Protein AF-A0A358M8Y6-F1 (afdb_monomer)

Solvent-accessible surface area (backbone atoms only — not comparable to full-atom values): 5448 Å² total; per-residue (Å²): 135,91,84,61,90,47,58,76,27,77,78,40,77,86,69,74,38,73,39,60,68,58,74,44,48,71,44,37,47,53,52,44,52,48,44,50,70,78,41,66,94,57,64,41,79,44,79,48,60,53,52,60,91,42,64,56,67,64,29,44,70,66,44,51,85,47,44,73,44,78,41,56,38,65,51,100,48,94,58,35,30,55,30,66,68,50,45,77,74,107

Nearest PDB structures (foldseek):
  2vos-assembly1_A  TM=9.493E-01  e=1.758E-06  Mycobacterium tuberculosis H37Rv
  1w78-assembly1_A  TM=9.236E-01  e=1.642E-06  Escherichia coli
  2vor-assembly1_A  TM=9.500E-01  e=4.873E-06  Mycobacterium tuberculosis H37Rv
  1w7k-assembly1_A  TM=9.151E-01  e=5.583E-06  Escherichia coli
  6k8c-assembly1_A  TM=8.728E-01  e=1.262E-05  Helicobacter pylori 26695

Mean predicted aligned error: 2.55 Å

Radius of gyration: 13.03 Å; Cα contacts (8 Å, |Δi|>4): 122; chains: 1; bounding box: 30×38×33 Å

Sequence (90 aa):
AVKWPGRFELLRKHPIFIADGAHNPHGIKGTAESLARHFPGKKIIAVIGVMADKDVDTMLDLFLPLVKRAYAVRPDNPRALAPEVLADKI

pLDDT: mean 96.32, std 3.0, range [73.81, 98.31]

Structure (mmCIF, N/CA/C/O backbone):
data_AF-A0A358M8Y6-F1
#
_entry.id   AF-A0A358M8Y6-F1
#
loop_
_atom_site.group_PDB
_atom_site.id
_atom_site.type_symbol
_atom_site.label_atom_id
_atom_site.label_alt_id
_atom_site.label_comp_id
_atom_site.label_asym_id
_atom_site.label_entity_id
_atom_site.label_seq_id
_atom_site.pdbx_PDB_ins_code
_atom_site.Cartn_x
_atom_site.Cartn_y
_atom_site.Cartn_z
_atom_site.occupancy
_atom_site.B_iso_or_equiv
_atom_site.auth_seq_id
_atom_site.auth_comp_id
_atom_site.auth_asym_id
_atom_site.auth_atom_id
_atom_site.pdbx_PDB_model_num
ATOM 1 N N . ALA A 1 1 ? 0.242 27.685 8.986 1.00 73.81 1 ALA A N 1
ATOM 2 C CA . ALA A 1 1 ? 0.221 26.209 9.081 1.00 73.81 1 ALA A CA 1
ATOM 3 C C . ALA A 1 1 ? 0.882 25.627 7.838 1.00 73.81 1 ALA A C 1
ATOM 5 O O . ALA A 1 1 ? 0.685 26.181 6.763 1.00 73.81 1 ALA A O 1
ATOM 6 N N . VAL A 1 2 ? 1.675 24.565 7.983 1.00 86.25 2 VAL A N 1
ATOM 7 C CA . VAL A 1 2 ? 2.360 23.897 6.864 1.00 86.25 2 VAL A CA 1
ATOM 8 C C . VAL A 1 2 ? 1.423 22.862 6.239 1.00 86.25 2 VAL A C 1
ATOM 10 O O . VAL A 1 2 ? 0.679 22.197 6.958 1.00 86.25 2 VAL A O 1
ATOM 13 N N . LYS A 1 3 ? 1.453 22.732 4.910 1.00 88.75 3 LYS A N 1
ATOM 14 C CA . LYS A 1 3 ? 0.781 21.660 4.165 1.00 88.75 3 LYS A CA 1
ATOM 15 C C . LYS A 1 3 ? 1.822 20.868 3.389 1.00 88.75 3 LYS A C 1
ATOM 17 O O . LYS A 1 3 ? 2.681 21.468 2.749 1.00 88.75 3 LYS A O 1
ATOM 22 N N . TRP A 1 4 ? 1.711 19.545 3.425 1.00 93.00 4 TRP A N 1
ATOM 23 C CA . TRP A 1 4 ? 2.555 18.644 2.649 1.00 93.00 4 TRP A CA 1
ATOM 24 C C . TRP A 1 4 ? 1.667 17.669 1.868 1.00 93.00 4 TRP A C 1
ATOM 26 O O . TRP A 1 4 ? 1.217 16.673 2.435 1.00 93.00 4 TRP A O 1
ATOM 36 N N . PRO A 1 5 ? 1.395 17.950 0.583 1.00 95.56 5 PRO A N 1
ATOM 37 C CA . PRO A 1 5 ? 0.559 17.085 -0.242 1.00 95.56 5 PRO A CA 1
ATOM 38 C C . PRO A 1 5 ? 1.117 15.658 -0.351 1.00 95.56 5 PRO A C 1
ATOM 40 O O . PRO A 1 5 ? 2.327 15.468 -0.510 1.00 95.56 5 PRO A O 1
ATOM 43 N N . GLY A 1 6 ? 0.245 14.653 -0.263 1.00 94.19 6 GLY A N 1
ATOM 44 C CA . GLY A 1 6 ? 0.606 13.236 -0.401 1.00 94.19 6 GLY A CA 1
ATOM 45 C C . GLY A 1 6 ? 1.440 12.654 0.752 1.00 94.19 6 GLY A C 1
ATOM 46 O O . GLY A 1 6 ? 2.203 11.706 0.542 1.00 94.19 6 GLY A O 1
ATOM 47 N N . ARG A 1 7 ? 1.350 13.220 1.961 1.00 95.94 7 ARG A N 1
ATOM 48 C CA . ARG A 1 7 ? 1.949 12.668 3.193 1.00 95.94 7 ARG A CA 1
ATOM 49 C C . ARG A 1 7 ? 0.857 12.441 4.231 1.00 95.94 7 ARG A C 1
ATOM 51 O O . ARG A 1 7 ? 0.476 13.380 4.924 1.00 95.94 7 ARG A O 1
ATOM 58 N N . PHE A 1 8 ? 0.338 11.212 4.288 1.00 96.69 8 PHE A N 1
ATOM 59 C CA . PHE A 1 8 ? -0.830 10.828 5.085 1.00 96.69 8 PHE A CA 1
ATOM 60 C C . PHE A 1 8 ? -1.967 11.868 5.021 1.00 96.69 8 PHE A C 1
ATOM 62 O O . PHE A 1 8 ? -2.544 12.285 6.026 1.00 96.69 8 PHE A O 1
ATOM 69 N N . GLU A 1 9 ? -2.244 12.352 3.811 1.00 97.31 9 GLU A N 1
ATOM 70 C CA . GLU A 1 9 ? -3.105 13.503 3.575 1.00 97.31 9 GLU A CA 1
ATOM 71 C C . GLU A 1 9 ? -4.573 13.083 3.523 1.00 97.31 9 GLU A C 1
ATOM 73 O O . GLU A 1 9 ? -4.971 12.266 2.695 1.00 97.31 9 GLU A O 1
ATOM 78 N N . LEU A 1 10 ? -5.404 13.684 4.374 1.00 96.75 10 LEU A N 1
ATOM 79 C CA . LEU A 1 10 ? -6.850 13.489 4.357 1.00 96.75 10 LEU A CA 1
ATOM 80 C C . LEU A 1 10 ? -7.495 14.316 3.234 1.00 96.75 10 LEU A C 1
ATOM 82 O O . LEU A 1 10 ? -7.716 15.515 3.389 1.00 96.75 10 LEU A O 1
ATOM 86 N N . LEU A 1 11 ? -7.857 13.660 2.133 1.00 97.00 11 LEU A N 1
ATOM 87 C CA . LEU A 1 11 ? -8.501 14.291 0.975 1.00 97.00 11 LEU A CA 1
ATOM 88 C C . LEU A 1 11 ? -10.018 14.436 1.140 1.00 97.00 11 LEU A C 1
ATOM 90 O O . LEU A 1 11 ? -10.625 15.358 0.599 1.00 97.00 11 LEU A O 1
ATOM 94 N N . ARG A 1 12 ? -10.656 13.526 1.884 1.00 97.38 12 ARG A N 1
ATOM 95 C CA . ARG A 1 12 ? -12.106 13.546 2.137 1.00 97.38 12 ARG A CA 1
ATOM 96 C C . ARG A 1 12 ? -12.429 12.932 3.494 1.00 97.38 12 ARG A C 1
ATOM 98 O O . ARG A 1 12 ? -11.745 12.011 3.920 1.00 97.38 12 ARG A O 1
ATOM 105 N N . LYS A 1 13 ? -13.483 13.420 4.163 1.00 95.81 13 LYS A N 1
ATOM 106 C CA . LYS A 1 13 ? -13.954 12.910 5.470 1.00 95.81 13 LYS A CA 1
ATOM 107 C C . LYS A 1 13 ? -15.089 11.887 5.377 1.00 95.81 13 LYS A C 1
ATOM 109 O O . LYS A 1 13 ? -15.156 10.990 6.209 1.00 95.81 13 LYS A O 1
ATOM 114 N N . HIS A 1 14 ? -15.963 11.995 4.375 1.00 95.38 14 HIS A N 1
ATOM 115 C CA . HIS A 1 14 ? -17.135 11.127 4.229 1.00 95.38 14 HIS A CA 1
ATOM 116 C C . HIS A 1 14 ? -17.294 10.636 2.777 1.00 95.38 14 HIS A C 1
ATOM 118 O O . HIS A 1 14 ? -17.770 11.392 1.931 1.00 95.38 14 HIS A O 1
ATOM 124 N N . PRO A 1 15 ? -16.879 9.390 2.470 1.00 94.94 15 PRO A N 1
ATOM 125 C CA . PRO A 1 15 ? -16.043 8.523 3.309 1.00 94.94 15 PRO A CA 1
ATOM 126 C C . PRO A 1 15 ? -14.620 9.083 3.470 1.00 94.94 15 PRO A C 1
ATOM 128 O O . PRO A 1 15 ? -14.177 9.907 2.660 1.00 94.94 15 PRO A O 1
ATOM 131 N N . ILE A 1 16 ? -13.917 8.613 4.505 1.00 97.62 16 ILE 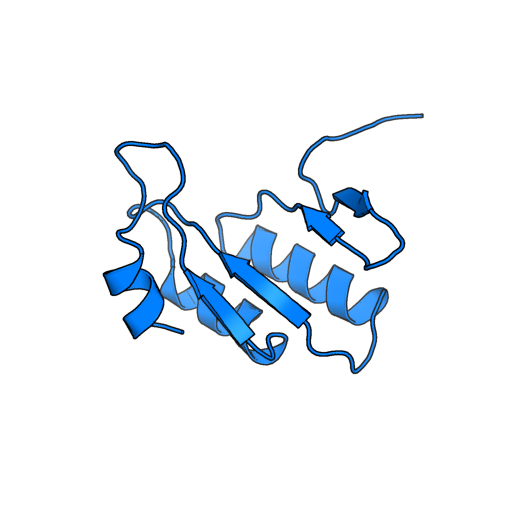A N 1
ATOM 132 C CA . ILE A 1 16 ? -12.503 8.929 4.735 1.00 97.62 16 ILE A CA 1
ATOM 133 C C . ILE A 1 16 ? -11.695 8.474 3.520 1.00 97.62 16 ILE A C 1
ATOM 135 O O . ILE A 1 16 ? -11.794 7.321 3.103 1.00 97.62 16 ILE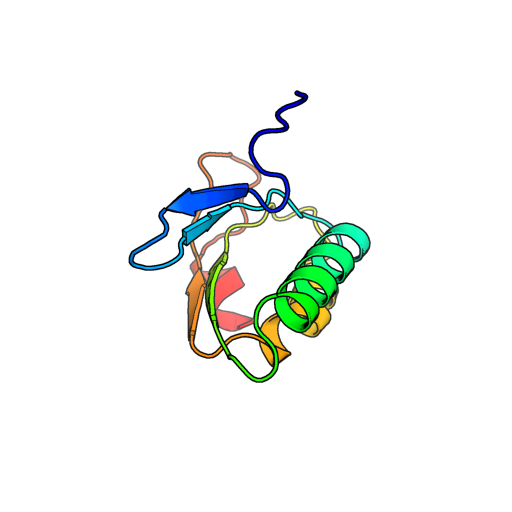 A O 1
ATOM 139 N N . PHE A 1 17 ? -10.911 9.385 2.954 1.00 97.94 17 PHE A N 1
ATOM 140 C CA . PHE A 1 17 ? -10.022 9.107 1.834 1.00 97.94 17 PHE A CA 1
ATOM 141 C C . PHE A 1 17 ? -8.665 9.734 2.128 1.00 97.94 17 PHE A C 1
ATOM 143 O O . PHE A 1 17 ? -8.585 10.949 2.319 1.00 97.94 17 PHE A O 1
ATOM 150 N N . ILE A 1 18 ? -7.628 8.903 2.200 1.00 98.06 18 ILE A N 1
ATOM 151 C CA . ILE A 1 18 ? -6.267 9.308 2.556 1.00 98.06 18 ILE A CA 1
ATOM 152 C C . ILE A 1 18 ? -5.347 9.016 1.375 1.00 98.06 18 ILE A C 1
ATOM 154 O O . ILE A 1 18 ? -5.434 7.939 0.789 1.00 98.06 18 ILE A O 1
ATOM 158 N N . ALA A 1 19 ? -4.475 9.964 1.043 1.00 97.69 19 ALA A N 1
ATOM 159 C CA . ALA A 1 19 ? -3.405 9.783 0.071 1.00 97.69 19 ALA A CA 1
ATOM 160 C C . ALA A 1 19 ? -2.039 9.797 0.764 1.00 97.69 19 ALA A C 1
ATOM 162 O O . ALA A 1 19 ? -1.738 10.685 1.562 1.00 97.69 19 ALA A O 1
ATOM 163 N N . ASP A 1 20 ? -1.195 8.827 0.425 1.00 97.81 20 ASP A N 1
ATOM 164 C CA . ASP A 1 20 ? 0.173 8.737 0.921 1.00 97.81 20 ASP A CA 1
ATOM 165 C C . ASP A 1 20 ? 1.115 8.296 -0.207 1.00 97.81 20 ASP A C 1
ATOM 167 O O . ASP A 1 20 ? 0.819 7.359 -0.943 1.00 97.81 20 ASP A O 1
ATOM 171 N N . GLY A 1 21 ? 2.228 9.012 -0.368 1.00 96.69 21 GLY A N 1
ATOM 172 C CA . GLY A 1 21 ? 3.263 8.748 -1.368 1.00 96.69 21 GLY A CA 1
ATOM 173 C C . GLY A 1 21 ? 4.387 7.824 -0.888 1.00 96.69 21 GLY A C 1
ATOM 174 O O . GLY A 1 21 ? 5.486 7.869 -1.457 1.00 96.69 21 GLY A O 1
ATOM 175 N N . ALA A 1 22 ? 4.169 7.056 0.180 1.00 96.88 22 ALA A N 1
ATOM 176 C CA . ALA A 1 22 ? 5.073 6.009 0.632 1.00 96.88 22 ALA A CA 1
ATOM 177 C C . ALA A 1 22 ? 5.363 5.003 -0.496 1.00 96.88 22 ALA A C 1
ATOM 179 O O . ALA A 1 22 ? 4.464 4.404 -1.075 1.00 96.88 22 ALA A O 1
ATOM 180 N N . HIS A 1 23 ? 6.646 4.835 -0.816 1.00 95.31 23 HIS A N 1
ATOM 181 C CA . HIS A 1 23 ? 7.124 3.993 -1.922 1.00 95.31 23 HIS A CA 1
ATOM 182 C C . HIS A 1 23 ? 8.404 3.224 -1.553 1.00 95.31 23 HIS A C 1
ATOM 184 O O . HIS A 1 23 ? 9.178 2.823 -2.423 1.00 95.31 23 HIS A O 1
ATOM 190 N N . ASN A 1 24 ? 8.671 3.093 -0.254 1.00 97.12 24 ASN A N 1
ATOM 191 C CA . ASN A 1 24 ? 9.730 2.260 0.301 1.00 97.12 24 ASN A CA 1
ATOM 192 C C . ASN A 1 24 ? 9.255 1.650 1.638 1.00 97.12 24 ASN A C 1
ATOM 194 O O . ASN A 1 24 ? 8.293 2.163 2.224 1.00 97.12 24 ASN A O 1
ATOM 198 N N . PRO A 1 25 ? 9.925 0.599 2.150 1.00 97.44 25 PRO A N 1
ATOM 199 C CA . PRO A 1 25 ? 9.513 -0.075 3.384 1.00 97.44 25 PRO A CA 1
ATOM 200 C C . PRO A 1 25 ? 9.383 0.854 4.599 1.00 97.44 25 PRO A C 1
ATOM 202 O O . PRO 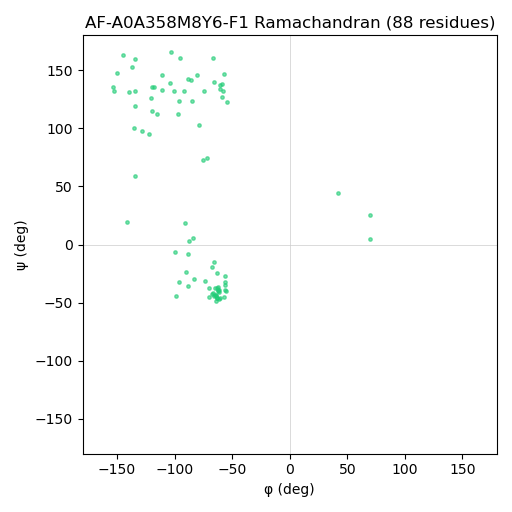A 1 25 ? 8.422 0.756 5.358 1.00 97.44 25 PRO A 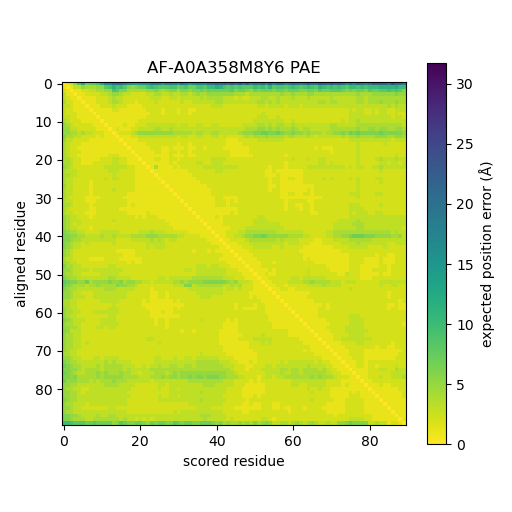O 1
ATOM 205 N N . HIS A 1 26 ? 10.304 1.809 4.764 1.00 97.81 26 HIS A N 1
ATOM 206 C CA . HIS A 1 26 ? 10.264 2.759 5.881 1.00 97.81 26 HIS A CA 1
ATOM 207 C C . HIS A 1 26 ? 9.029 3.673 5.826 1.00 97.81 26 HIS A C 1
ATOM 209 O O . HIS A 1 26 ? 8.356 3.884 6.833 1.00 97.81 26 HIS A O 1
ATOM 215 N N . GLY A 1 27 ? 8.706 4.202 4.644 1.00 97.62 27 GLY A N 1
ATOM 216 C CA . GLY A 1 27 ? 7.524 5.030 4.428 1.00 97.62 27 GLY A CA 1
ATOM 217 C C . GLY A 1 27 ? 6.240 4.250 4.683 1.00 97.62 27 GLY A C 1
ATOM 218 O O . GLY A 1 27 ? 5.381 4.726 5.418 1.00 97.62 27 GLY A O 1
ATOM 219 N N . ILE A 1 28 ? 6.149 3.027 4.154 1.00 97.94 28 ILE A N 1
ATOM 220 C CA . ILE A 1 28 ? 4.984 2.159 4.351 1.00 97.94 28 ILE A CA 1
ATOM 221 C C . ILE A 1 28 ? 4.797 1.805 5.825 1.00 97.94 28 ILE A C 1
ATOM 223 O O . ILE A 1 28 ? 3.672 1.851 6.320 1.00 97.94 28 ILE A O 1
ATOM 227 N N . LYS A 1 29 ? 5.884 1.540 6.559 1.00 97.94 29 LYS A N 1
ATOM 228 C CA . LYS A 1 29 ? 5.831 1.362 8.014 1.00 97.94 29 LYS A CA 1
ATOM 229 C C . LYS A 1 29 ? 5.237 2.593 8.709 1.00 97.94 29 LYS A C 1
ATOM 231 O O . LYS A 1 29 ? 4.343 2.448 9.537 1.00 97.94 29 LYS A O 1
ATOM 236 N N .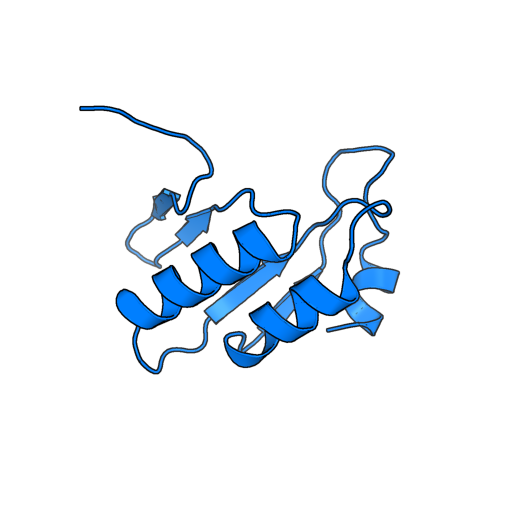 GLY A 1 30 ? 5.662 3.801 8.334 1.00 98.00 30 GLY A N 1
ATOM 237 C CA . GLY A 1 30 ? 5.091 5.043 8.869 1.00 98.00 30 GLY A CA 1
ATOM 238 C C . GLY A 1 30 ? 3.599 5.216 8.546 1.00 98.00 30 GLY A C 1
ATOM 239 O O . GLY A 1 30 ? 2.815 5.633 9.406 1.00 98.00 30 GLY A O 1
ATOM 240 N N . THR A 1 31 ? 3.176 4.846 7.333 1.00 97.69 31 THR A N 1
ATOM 241 C CA . THR A 1 31 ? 1.757 4.817 6.947 1.00 97.69 31 THR A CA 1
ATOM 242 C C . THR A 1 31 ? 0.981 3.805 7.794 1.00 97.69 31 THR A C 1
ATOM 244 O O . THR A 1 31 ? -0.078 4.141 8.323 1.00 97.69 31 THR A O 1
ATOM 247 N N . ALA A 1 32 ? 1.515 2.596 7.981 1.00 96.88 32 ALA A N 1
ATOM 248 C CA . ALA A 1 32 ? 0.913 1.537 8.788 1.00 96.88 32 ALA A CA 1
ATOM 249 C C . ALA A 1 32 ? 0.736 1.957 10.257 1.00 96.88 3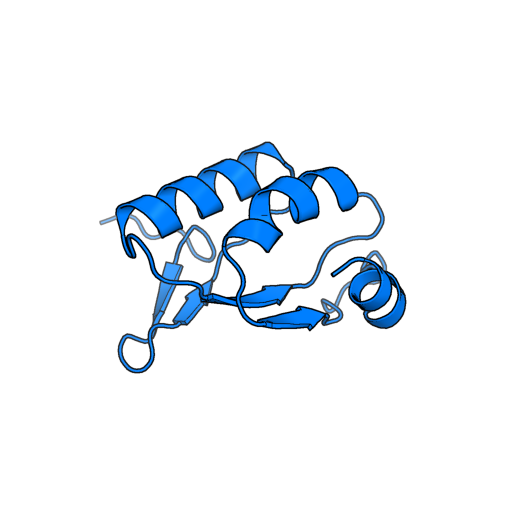2 ALA A C 1
ATOM 251 O O . ALA A 1 32 ? -0.351 1.816 10.819 1.00 96.88 32 ALA A O 1
ATOM 252 N N . GLU A 1 33 ? 1.764 2.556 10.862 1.00 97.50 33 GLU A N 1
ATOM 253 C CA . GLU A 1 33 ? 1.705 3.104 12.222 1.00 97.50 33 GLU A CA 1
ATOM 254 C C . GLU A 1 33 ? 0.655 4.216 12.349 1.00 97.50 33 GLU A C 1
ATOM 256 O O . GLU A 1 33 ? -0.090 4.272 13.331 1.00 97.50 33 GLU A O 1
ATOM 261 N N . SER A 1 34 ? 0.554 5.088 11.344 1.00 97.44 34 SER A N 1
ATOM 262 C CA . SER A 1 34 ? -0.443 6.161 11.318 1.00 97.44 34 SER A CA 1
ATOM 263 C C . SER A 1 34 ? -1.864 5.606 11.196 1.00 97.44 34 SER A C 1
ATOM 265 O O . SER A 1 34 ? -2.757 6.041 11.924 1.00 97.44 34 SER A O 1
ATOM 267 N N . LEU A 1 35 ? -2.082 4.595 10.350 1.00 97.12 35 LEU A N 1
ATOM 268 C CA . LEU A 1 35 ? -3.366 3.898 10.251 1.00 97.12 35 LEU A CA 1
ATOM 269 C C . LEU A 1 35 ? -3.749 3.226 11.571 1.00 97.12 35 LEU A C 1
ATOM 271 O O . LEU A 1 35 ? -4.871 3.410 12.035 1.00 97.12 35 LEU A O 1
ATOM 275 N N . ALA A 1 36 ? -2.820 2.506 12.204 1.00 95.56 36 ALA A N 1
ATOM 276 C CA . ALA A 1 36 ? -3.062 1.847 13.484 1.00 95.56 36 ALA A CA 1
ATOM 277 C C . ALA A 1 36 ? -3.410 2.852 14.596 1.00 95.56 36 ALA A C 1
ATOM 279 O O . ALA A 1 36 ? -4.302 2.595 15.404 1.00 95.56 36 ALA A O 1
ATOM 280 N N . ARG A 1 37 ? -2.745 4.016 14.609 1.00 97.44 37 ARG A N 1
ATOM 281 C CA . ARG A 1 37 ? -2.986 5.088 15.585 1.00 97.44 37 ARG A CA 1
ATOM 282 C C . ARG A 1 37 ? -4.336 5.775 15.387 1.00 97.44 37 ARG A C 1
ATOM 284 O O . ARG A 1 37 ? -5.034 6.037 16.362 1.00 97.44 37 ARG A O 1
ATOM 291 N N . HIS A 1 38 ? -4.690 6.109 14.147 1.00 96.38 38 HIS A N 1
ATOM 292 C CA . HIS A 1 38 ? -5.882 6.911 13.853 1.00 96.38 38 HIS A CA 1
ATOM 293 C C . HIS A 1 38 ? -7.148 6.074 13.631 1.00 96.38 38 HIS A C 1
ATOM 295 O O . HIS A 1 38 ? -8.253 6.575 13.836 1.00 96.38 38 HIS A O 1
ATOM 301 N N . PHE A 1 39 ? -7.005 4.804 13.247 1.00 95.88 39 PHE A N 1
ATOM 302 C CA . PHE A 1 39 ? -8.109 3.892 12.942 1.00 95.88 39 PHE A CA 1
ATOM 303 C C . PHE A 1 39 ? -7.900 2.515 13.598 1.00 95.88 39 PHE A C 1
ATOM 305 O O . PHE A 1 39 ? -7.859 1.494 12.904 1.00 95.88 39 PHE A 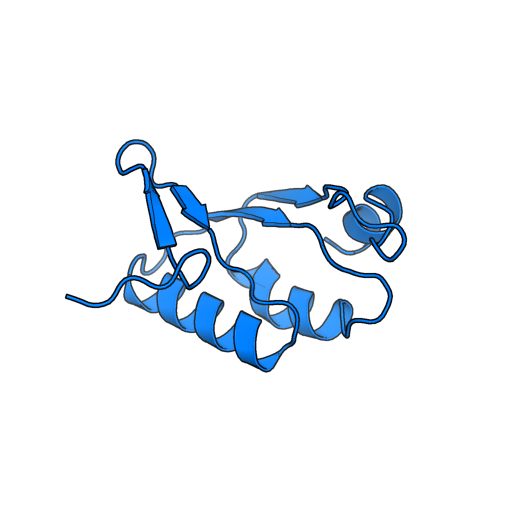O 1
ATOM 312 N N . PRO A 1 40 ? -7.779 2.453 14.936 1.00 96.31 40 PRO A N 1
ATOM 313 C CA . PRO A 1 40 ? -7.459 1.215 15.637 1.00 96.31 40 PRO A CA 1
ATOM 314 C C . PRO A 1 40 ? -8.487 0.112 15.344 1.00 96.31 40 PRO A C 1
ATOM 316 O O . PRO A 1 40 ? -9.701 0.329 15.393 1.00 96.31 40 PRO A O 1
ATOM 319 N N . GLY A 1 41 ? -7.989 -1.081 15.007 1.00 94.25 41 GLY A N 1
ATOM 320 C CA . GLY A 1 41 ? -8.807 -2.264 14.711 1.00 94.25 41 GLY A CA 1
ATOM 321 C C . GLY A 1 41 ? -9.601 -2.202 13.399 1.00 94.25 41 GLY A C 1
ATOM 322 O O . GLY A 1 41 ? -10.385 -3.109 13.117 1.00 94.25 41 GLY A O 1
ATOM 323 N N . LYS A 1 42 ? -9.434 -1.155 12.581 1.00 96.38 42 LYS A N 1
ATOM 324 C CA . LYS A 1 42 ? -10.075 -1.061 11.266 1.00 96.38 42 LYS A CA 1
ATOM 325 C C . LYS A 1 42 ? -9.149 -1.624 10.196 1.00 96.38 42 LYS A C 1
ATOM 327 O O . LYS A 1 42 ? -7.989 -1.241 10.109 1.00 96.38 42 LYS A O 1
ATOM 332 N N . LYS A 1 43 ? -9.696 -2.480 9.332 1.00 96.38 43 LYS A N 1
ATOM 333 C CA . LYS A 1 43 ? -9.065 -2.802 8.051 1.00 96.38 43 LYS A CA 1
ATOM 334 C C . LYS A 1 43 ? -9.519 -1.817 6.979 1.00 96.38 43 LYS A C 1
ATOM 336 O O . LYS A 1 43 ? -10.692 -1.436 6.955 1.00 96.38 43 LYS A O 1
ATOM 341 N N . ILE A 1 44 ? -8.614 -1.439 6.084 1.00 97.50 44 ILE A N 1
ATOM 342 C CA . ILE A 1 44 ? -8.865 -0.436 5.042 1.00 97.50 44 ILE A CA 1
ATOM 343 C C . ILE A 1 44 ? -9.100 -1.060 3.665 1.00 97.50 44 ILE A C 1
ATOM 345 O O . ILE A 1 44 ? -8.814 -2.233 3.431 1.00 97.50 44 ILE A O 1
ATOM 349 N N . ILE A 1 45 ? -9.620 -0.255 2.741 1.00 98.31 45 ILE A N 1
ATOM 350 C CA . ILE A 1 45 ? -9.553 -0.544 1.309 1.00 98.31 45 ILE A CA 1
ATOM 351 C C . ILE A 1 45 ? -8.346 0.217 0.766 1.00 98.31 45 ILE A C 1
ATOM 353 O O . ILE A 1 45 ? -8.273 1.432 0.939 1.00 98.31 45 ILE A O 1
ATOM 357 N N . ALA A 1 46 ? -7.415 -0.490 0.136 1.00 97.88 46 ALA A N 1
ATOM 358 C CA . ALA A 1 46 ? -6.207 0.093 -0.426 1.00 97.88 46 ALA A CA 1
ATOM 359 C C . ALA A 1 46 ? -6.306 0.201 -1.950 1.00 97.88 46 ALA A C 1
ATOM 361 O O . ALA A 1 46 ? -6.777 -0.718 -2.616 1.00 97.88 46 ALA A O 1
ATOM 362 N N . VAL A 1 47 ? -5.827 1.316 -2.497 1.00 98.00 47 VAL A N 1
ATOM 363 C CA . VAL A 1 47 ? -5.549 1.482 -3.927 1.00 98.00 47 VAL A CA 1
ATOM 364 C C . VAL A 1 47 ? -4.044 1.668 -4.035 1.00 98.00 47 VAL A C 1
ATOM 366 O O . VAL A 1 47 ? -3.518 2.645 -3.506 1.00 98.00 47 VAL A O 1
ATOM 369 N N . ILE A 1 48 ? -3.350 0.701 -4.630 1.00 97.56 48 ILE A N 1
ATOM 370 C CA . ILE A 1 48 ? -1.890 0.607 -4.573 1.00 97.56 48 ILE A CA 1
ATOM 371 C C . ILE A 1 48 ? -1.338 0.661 -5.991 1.00 97.56 48 ILE A C 1
ATOM 373 O O . ILE A 1 48 ? -1.722 -0.124 -6.853 1.00 97.56 48 ILE A O 1
ATOM 377 N N . GLY A 1 49 ? -0.413 1.588 -6.211 1.00 97.00 49 GLY A N 1
ATOM 378 C CA . GLY A 1 49 ? 0.406 1.654 -7.408 1.00 97.00 49 GLY A CA 1
ATOM 379 C C . GLY A 1 49 ? 1.848 1.906 -6.998 1.00 97.00 49 GLY A C 1
ATOM 380 O O . GLY A 1 49 ? 2.118 2.776 -6.172 1.00 97.00 49 GLY A O 1
ATOM 381 N N . VAL A 1 50 ? 2.772 1.131 -7.554 1.00 97.00 50 VAL A N 1
ATOM 382 C CA . VAL A 1 50 ? 4.186 1.157 -7.176 1.00 97.00 50 VAL A CA 1
ATOM 383 C C . VAL A 1 50 ? 5.060 1.103 -8.422 1.00 97.00 50 VAL A C 1
ATOM 385 O O . VAL A 1 50 ? 4.648 0.616 -9.473 1.00 97.00 50 VAL A O 1
ATOM 388 N N . MET A 1 51 ? 6.265 1.653 -8.326 1.00 97.31 51 MET A N 1
ATOM 389 C CA . MET A 1 51 ? 7.261 1.558 -9.391 1.00 97.31 51 MET A CA 1
ATOM 390 C C . MET A 1 51 ? 7.964 0.194 -9.317 1.00 97.31 51 MET A C 1
ATOM 392 O O . MET A 1 51 ? 8.169 -0.332 -8.225 1.00 97.31 51 MET A O 1
ATOM 396 N N . ALA A 1 52 ? 8.331 -0.378 -10.462 1.00 95.31 52 ALA A N 1
ATOM 397 C CA . ALA A 1 52 ? 8.912 -1.718 -10.553 1.00 95.31 52 ALA A CA 1
ATOM 398 C C . ALA A 1 52 ? 10.314 -1.828 -9.922 1.00 95.31 52 ALA A C 1
ATOM 400 O O . ALA A 1 52 ? 10.752 -2.922 -9.596 1.00 95.31 52 ALA A O 1
ATOM 401 N N . ASP A 1 53 ? 11.008 -0.702 -9.727 1.00 94.81 53 ASP A N 1
ATOM 402 C CA . ASP A 1 53 ? 12.340 -0.617 -9.112 1.00 94.81 53 ASP A CA 1
ATOM 403 C C . ASP A 1 53 ? 12.311 -0.588 -7.572 1.00 94.81 53 ASP A C 1
ATOM 405 O O . ASP A 1 53 ? 13.342 -0.350 -6.941 1.00 94.81 53 ASP A O 1
ATOM 409 N N . LYS A 1 54 ? 11.140 -0.759 -6.945 1.00 95.12 54 LYS A N 1
ATOM 410 C CA . LYS A 1 54 ? 10.989 -0.726 -5.482 1.00 95.12 54 LYS A CA 1
ATOM 411 C C . LYS A 1 54 ? 11.026 -2.117 -4.862 1.00 95.12 54 LYS A C 1
ATOM 413 O O . LYS A 1 54 ? 10.756 -3.118 -5.513 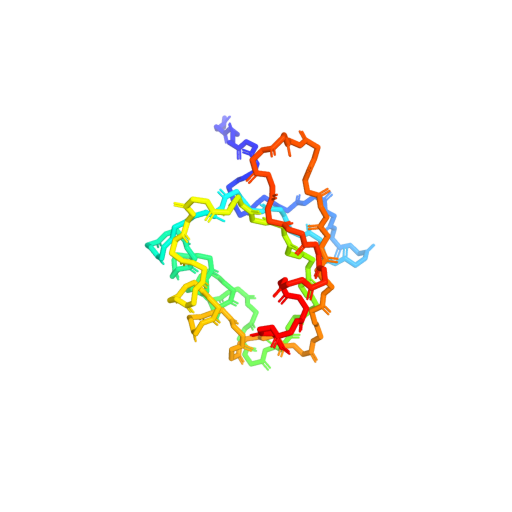1.00 95.12 54 LYS A O 1
ATOM 418 N N . ASP A 1 55 ? 11.293 -2.142 -3.559 1.00 96.12 55 ASP A N 1
ATOM 419 C CA . ASP A 1 55 ? 11.166 -3.328 -2.708 1.00 96.12 55 ASP A CA 1
ATOM 420 C C . ASP A 1 55 ? 9.683 -3.615 -2.414 1.00 96.12 55 ASP A C 1
ATOM 422 O O . ASP A 1 55 ? 9.152 -3.280 -1.353 1.00 96.12 55 ASP A O 1
ATOM 426 N N . VAL A 1 56 ? 8.982 -4.111 -3.437 1.00 96.50 56 VAL A N 1
ATOM 427 C CA . VAL A 1 56 ? 7.527 -4.307 -3.420 1.00 96.50 56 VAL A CA 1
ATOM 428 C C . VAL A 1 56 ? 7.121 -5.341 -2.380 1.00 96.50 56 VAL A C 1
ATOM 430 O O . VAL A 1 56 ? 6.179 -5.089 -1.636 1.00 96.50 56 VAL A O 1
ATOM 433 N N . ASP A 1 57 ? 7.844 -6.453 -2.290 1.00 96.81 57 ASP A N 1
ATOM 434 C CA . ASP A 1 57 ? 7.479 -7.563 -1.410 1.00 96.81 57 ASP A CA 1
ATOM 435 C C . ASP A 1 57 ? 7.523 -7.136 0.063 1.00 96.81 57 ASP A C 1
ATOM 437 O O . ASP A 1 57 ? 6.515 -7.237 0.762 1.00 96.81 57 ASP A O 1
ATOM 441 N N . THR A 1 58 ? 8.609 -6.491 0.504 1.00 97.69 58 THR A N 1
ATOM 442 C CA . THR A 1 58 ? 8.708 -5.985 1.883 1.00 97.69 58 THR A CA 1
ATOM 443 C C . THR A 1 58 ? 7.644 -4.926 2.184 1.00 97.69 58 THR A C 1
ATOM 445 O O . THR A 1 58 ? 7.107 -4.856 3.291 1.00 97.69 58 THR A O 1
ATOM 448 N N . MET A 1 59 ? 7.316 -4.067 1.213 1.00 97.81 59 MET A N 1
ATOM 449 C CA . MET A 1 59 ? 6.243 -3.085 1.385 1.00 97.81 59 MET A CA 1
ATOM 450 C C . MET A 1 59 ? 4.876 -3.751 1.557 1.00 97.81 59 MET A C 1
ATOM 452 O O . MET A 1 59 ? 4.099 -3.329 2.413 1.00 97.81 59 MET A O 1
ATOM 456 N N . LEU A 1 60 ? 4.576 -4.776 0.763 1.00 96.81 60 LEU A N 1
ATOM 457 C CA . LEU A 1 60 ? 3.314 -5.501 0.850 1.00 96.81 60 LEU A CA 1
ATOM 458 C C . LEU A 1 60 ? 3.206 -6.282 2.163 1.00 96.81 60 LEU A C 1
ATOM 460 O O . LEU A 1 60 ? 2.174 -6.171 2.823 1.00 96.81 60 LEU A O 1
ATOM 464 N N . ASP A 1 61 ? 4.274 -6.946 2.608 1.00 97.12 61 ASP A N 1
ATOM 465 C CA . ASP A 1 61 ? 4.312 -7.660 3.893 1.00 97.12 61 ASP A CA 1
ATOM 466 C C . ASP A 1 61 ? 3.979 -6.745 5.081 1.00 97.12 61 ASP A C 1
ATOM 468 O O . ASP A 1 61 ? 3.256 -7.128 6.004 1.00 97.12 61 ASP A O 1
ATOM 472 N N . LEU A 1 62 ? 4.461 -5.499 5.046 1.00 96.69 62 LEU A N 1
ATOM 473 C CA . LEU A 1 62 ? 4.170 -4.497 6.073 1.00 96.69 62 LEU A CA 1
ATOM 474 C C . LEU A 1 62 ? 2.739 -3.946 5.987 1.00 96.69 62 LEU A C 1
ATOM 476 O O . LEU A 1 62 ? 2.171 -3.547 7.006 1.00 96.69 62 LEU A O 1
ATOM 480 N N . PHE A 1 63 ? 2.165 -3.868 4.785 1.00 96.12 63 PHE A N 1
ATOM 481 C CA . PHE A 1 63 ? 0.924 -3.134 4.541 1.00 96.12 63 PHE A CA 1
ATOM 482 C C . PHE A 1 63 ? -0.324 -4.020 4.505 1.00 96.12 63 PHE A C 1
ATOM 484 O O . PHE A 1 63 ? -1.337 -3.677 5.119 1.00 96.12 63 PHE A O 1
ATOM 491 N N . LEU A 1 64 ? -0.262 -5.172 3.831 1.00 96.69 64 LEU A N 1
ATOM 492 C CA . LEU A 1 64 ? -1.395 -6.080 3.621 1.00 96.69 64 LEU A CA 1
ATOM 493 C C . LEU A 1 64 ? -2.090 -6.563 4.904 1.00 96.69 64 LEU A C 1
ATOM 495 O O . LEU A 1 64 ? -3.319 -6.684 4.873 1.00 96.69 64 LEU A O 1
ATOM 499 N N . PRO A 1 65 ? -1.416 -6.747 6.060 1.00 96.19 65 PRO A N 1
ATOM 500 C CA . PRO A 1 65 ? -2.107 -7.089 7.308 1.00 96.19 65 PRO A CA 1
ATOM 501 C C . PRO A 1 65 ? -3.211 -6.091 7.711 1.00 96.19 65 PRO A C 1
ATOM 503 O O . PRO A 1 65 ? -4.195 -6.471 8.357 1.00 96.19 65 PRO A O 1
ATOM 506 N N . LEU A 1 66 ? -3.089 -4.823 7.298 1.00 96.75 66 LEU A N 1
ATOM 507 C CA . LEU A 1 66 ? -4.052 -3.748 7.567 1.00 96.75 66 LEU A CA 1
ATOM 508 C C . LEU A 1 66 ? -5.159 -3.643 6.507 1.00 96.75 66 LEU A C 1
ATOM 510 O O . LEU A 1 66 ? -6.119 -2.883 6.671 1.00 96.75 66 LEU A O 1
ATOM 514 N N . VAL A 1 67 ? -5.051 -4.387 5.409 1.00 97.56 67 VAL A N 1
ATOM 515 C CA . VAL A 1 67 ? -5.904 -4.239 4.231 1.00 97.56 67 VAL A CA 1
ATOM 516 C C . VAL A 1 67 ? -6.998 -5.311 4.229 1.00 97.56 67 VAL A C 1
ATOM 518 O O . VAL A 1 67 ? -6.771 -6.492 4.475 1.00 97.56 67 VAL A O 1
ATOM 521 N N . LYS A 1 68 ? -8.244 -4.889 3.990 1.00 97.94 68 LYS A N 1
ATOM 522 C CA . LYS A 1 68 ? -9.402 -5.773 3.766 1.00 97.94 68 LYS A CA 1
ATOM 523 C C . LYS A 1 68 ? -9.550 -6.137 2.292 1.00 97.94 68 LYS A C 1
ATOM 525 O O . LYS A 1 68 ? -10.034 -7.216 1.969 1.00 97.94 68 LYS A O 1
ATOM 530 N N . ARG A 1 69 ? -9.239 -5.185 1.416 1.00 97.94 69 ARG A N 1
ATOM 531 C CA . ARG A 1 69 ? -9.304 -5.320 -0.038 1.00 97.94 69 ARG A CA 1
ATOM 532 C C . ARG A 1 69 ? -8.297 -4.366 -0.658 1.00 97.94 69 ARG A C 1
ATOM 534 O O . ARG A 1 69 ? -8.287 -3.192 -0.288 1.00 97.94 69 ARG A O 1
ATOM 541 N N . ALA A 1 70 ? -7.504 -4.861 -1.593 1.00 97.88 70 ALA A N 1
ATOM 542 C CA . ALA A 1 70 ? -6.566 -4.068 -2.366 1.00 97.88 70 ALA A CA 1
ATOM 543 C C . ALA A 1 70 ? -7.025 -3.987 -3.829 1.00 97.88 70 ALA A C 1
ATOM 545 O O . ALA A 1 70 ? -7.610 -4.928 -4.359 1.00 97.88 70 ALA A O 1
ATOM 546 N N . TYR A 1 71 ? -6.766 -2.847 -4.460 1.00 98.31 71 TYR A N 1
ATOM 547 C CA . TYR A 1 71 ? -6.874 -2.648 -5.898 1.00 98.31 71 TYR A CA 1
ATOM 548 C C . TYR A 1 71 ? -5.495 -2.249 -6.413 1.00 98.31 71 TYR A C 1
ATOM 550 O O . TYR A 1 71 ? -4.985 -1.187 -6.048 1.00 98.31 71 TYR A O 1
ATOM 558 N N . ALA A 1 72 ? -4.897 -3.100 -7.241 1.00 98.06 72 ALA A N 1
ATOM 559 C CA . ALA A 1 72 ? -3.679 -2.768 -7.961 1.00 98.06 72 ALA A CA 1
ATOM 560 C C . ALA A 1 72 ? -4.009 -1.812 -9.115 1.00 98.06 72 ALA A C 1
ATOM 562 O O . ALA A 1 72 ? -4.950 -2.041 -9.876 1.00 98.06 72 ALA A O 1
ATOM 563 N N . VAL A 1 73 ? -3.250 -0.727 -9.239 1.00 97.88 73 VAL A N 1
ATOM 564 C CA . VAL A 1 73 ? -3.406 0.268 -10.307 1.00 97.88 73 VAL A CA 1
ATOM 565 C C . VAL A 1 73 ? -2.053 0.627 -10.900 1.00 97.88 73 VAL A C 1
ATOM 567 O O . VAL A 1 73 ? -1.016 0.451 -10.262 1.00 97.88 73 VAL A O 1
ATOM 570 N N . ARG A 1 74 ? -2.061 1.167 -12.122 1.00 97.25 74 ARG A N 1
ATOM 571 C CA . ARG A 1 74 ? -0.855 1.645 -12.800 1.00 97.25 74 ARG A CA 1
ATOM 572 C C . ARG A 1 74 ? -0.726 3.156 -12.603 1.00 97.25 74 ARG A C 1
ATOM 574 O O . ARG A 1 74 ? -1.542 3.888 -13.162 1.00 97.25 74 ARG A O 1
ATOM 581 N N . PRO A 1 75 ? 0.273 3.648 -11.849 1.00 95.56 75 PRO A N 1
ATOM 582 C CA . PRO A 1 75 ? 0.634 5.059 -11.901 1.00 95.56 75 PRO A CA 1
ATOM 583 C C . PRO A 1 75 ? 0.990 5.470 -13.332 1.00 95.56 75 PRO A C 1
ATOM 585 O O . PRO A 1 75 ? 1.580 4.674 -14.066 1.00 95.56 75 PRO A O 1
ATOM 588 N N . ASP A 1 76 ? 0.692 6.714 -13.709 1.00 96.25 76 ASP A N 1
ATOM 589 C CA . ASP A 1 76 ? 1.099 7.281 -15.000 1.00 96.25 76 ASP A CA 1
ATOM 590 C C . ASP A 1 76 ? 2.615 7.545 -15.018 1.00 96.25 76 ASP A C 1
ATOM 592 O O . ASP A 1 76 ? 3.114 8.648 -14.792 1.00 96.25 76 ASP A O 1
ATOM 596 N N . ASN A 1 77 ? 3.377 6.460 -15.141 1.00 95.88 77 ASN A N 1
ATOM 597 C CA . ASN A 1 77 ? 4.825 6.466 -15.166 1.00 95.88 77 ASN A CA 1
ATOM 598 C C . ASN A 1 77 ? 5.343 5.249 -15.949 1.00 95.88 77 ASN A C 1
ATOM 600 O O . ASN A 1 77 ? 4.885 4.129 -15.706 1.00 95.88 77 ASN A O 1
ATOM 604 N N . PRO A 1 78 ? 6.344 5.408 -16.832 1.00 94.25 78 PRO A N 1
ATOM 605 C CA . PRO A 1 78 ? 6.904 4.286 -17.588 1.00 94.25 78 PRO A CA 1
ATOM 606 C C . PRO A 1 78 ? 7.567 3.224 -16.700 1.00 94.25 78 PRO A C 1
ATOM 608 O O . PRO A 1 78 ? 7.640 2.067 -17.094 1.00 94.25 78 PRO A O 1
ATOM 611 N N . ARG A 1 79 ? 8.015 3.593 -15.494 1.00 96.56 79 ARG A N 1
ATOM 612 C CA . ARG A 1 79 ? 8.611 2.669 -14.517 1.00 96.56 79 ARG A CA 1
ATOM 613 C C . ARG A 1 79 ? 7.578 1.995 -13.608 1.00 96.56 79 ARG A C 1
ATOM 615 O O . ARG A 1 79 ? 7.969 1.311 -12.668 1.00 96.56 79 ARG A O 1
ATOM 622 N N . ALA A 1 80 ? 6.282 2.231 -13.811 1.00 97.50 80 ALA A N 1
ATOM 623 C CA . ALA A 1 80 ? 5.234 1.603 -13.015 1.00 97.50 80 ALA A CA 1
ATOM 624 C C . ALA A 1 80 ? 5.273 0.074 -13.150 1.00 97.50 80 ALA A C 1
ATOM 626 O O . ALA A 1 80 ? 5.417 -0.452 -14.254 1.00 97.50 80 ALA A O 1
ATOM 627 N N . LEU A 1 81 ? 5.101 -0.628 -12.030 1.00 97.25 81 LEU A N 1
ATOM 628 C CA . LEU A 1 81 ? 4.840 -2.061 -12.049 1.00 97.25 81 LEU A CA 1
ATOM 629 C C . LEU A 1 81 ? 3.475 -2.311 -12.707 1.00 97.25 81 LEU A C 1
ATOM 631 O O . LEU A 1 81 ? 2.524 -1.557 -12.480 1.00 97.25 81 LEU A O 1
ATOM 635 N N . ALA A 1 82 ? 3.386 -3.352 -13.535 1.00 97.81 82 ALA A N 1
ATOM 636 C CA . ALA A 1 82 ? 2.126 -3.742 -14.155 1.00 97.81 82 ALA A CA 1
ATOM 637 C C . ALA A 1 82 ? 1.093 -4.111 -13.067 1.00 97.81 82 ALA A C 1
ATOM 639 O O . ALA A 1 82 ? 1.446 -4.845 -12.139 1.00 97.81 82 ALA A O 1
ATOM 640 N N . PRO A 1 83 ? -0.160 -3.621 -13.148 1.00 97.62 83 PRO A N 1
ATOM 641 C CA . PRO A 1 83 ? -1.189 -3.914 -12.152 1.00 97.62 83 PRO A CA 1
ATOM 642 C C . PRO A 1 83 ? -1.435 -5.403 -11.959 1.00 97.62 83 PRO A C 1
ATOM 644 O O . PRO A 1 83 ? -1.686 -5.819 -10.839 1.00 97.62 83 PRO A O 1
ATOM 647 N N . GLU A 1 84 ? -1.332 -6.197 -13.022 1.00 97.94 84 GLU A N 1
ATOM 648 C CA . GLU A 1 84 ? -1.532 -7.645 -12.999 1.00 97.94 84 GLU A CA 1
ATOM 649 C C . GLU A 1 84 ? -0.437 -8.324 -12.165 1.00 97.94 84 GLU A C 1
ATOM 651 O O . GLU A 1 84 ? -0.731 -9.110 -11.273 1.00 97.94 84 GLU A O 1
ATOM 656 N N . VAL A 1 85 ? 0.822 -7.918 -12.359 1.00 97.44 85 VAL A N 1
ATOM 657 C CA . VAL A 1 85 ? 1.963 -8.422 -11.574 1.00 97.44 85 VAL A CA 1
ATOM 658 C C . VAL A 1 85 ? 1.855 -8.014 -10.105 1.00 97.44 85 VAL A C 1
ATOM 660 O O . VAL A 1 85 ? 2.233 -8.772 -9.217 1.00 97.44 85 VAL A O 1
ATOM 663 N N . LEU A 1 86 ? 1.359 -6.803 -9.832 1.00 97.31 86 LEU A N 1
ATOM 664 C CA . LEU A 1 86 ? 1.096 -6.370 -8.462 1.00 97.31 86 LEU A CA 1
ATOM 665 C C . LEU A 1 86 ? -0.093 -7.127 -7.853 1.00 97.31 86 LEU A C 1
ATOM 667 O O . LEU A 1 86 ? -0.044 -7.442 -6.671 1.00 97.31 86 LEU A O 1
ATOM 671 N N . AL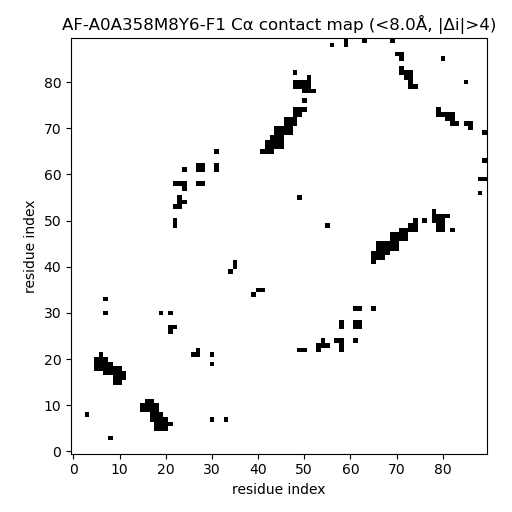A A 1 87 ? -1.129 -7.421 -8.644 1.00 97.44 87 ALA A N 1
ATOM 672 C CA . ALA A 1 87 ? -2.321 -8.151 -8.223 1.00 97.44 87 ALA A CA 1
ATOM 673 C C . ALA A 1 87 ? -2.004 -9.589 -7.795 1.00 97.44 87 ALA A C 1
ATOM 675 O O . ALA A 1 87 ? -2.556 -10.054 -6.806 1.00 97.44 87 ALA A O 1
ATOM 676 N N . ASP A 1 88 ? -1.067 -10.251 -8.473 1.00 97.19 88 ASP A N 1
ATOM 677 C CA . ASP A 1 88 ? -0.610 -11.598 -8.110 1.00 97.19 88 ASP A CA 1
ATOM 678 C C . ASP A 1 88 ? 0.129 -11.649 -6.756 1.00 97.19 88 ASP A C 1
ATOM 680 O O . ASP A 1 88 ? 0.334 -12.727 -6.199 1.00 97.19 88 ASP A O 1
ATOM 684 N N . LYS A 1 89 ? 0.548 -10.492 -6.223 1.00 94.88 89 LYS A N 1
ATOM 685 C CA . LYS A 1 89 ? 1.285 -10.364 -4.955 1.00 94.88 89 LYS A CA 1
ATOM 686 C C . LYS A 1 89 ? 0.413 -9.959 -3.756 1.00 94.88 89 LYS A C 1
ATOM 688 O O . LYS A 1 89 ? 0.945 -9.883 -2.650 1.00 94.88 89 LYS A O 1
ATOM 693 N N . ILE A 1 90 ? -0.871 -9.640 -3.955 1.00 91.81 90 ILE A N 1
ATOM 694 C CA . ILE A 1 90 ? -1.768 -9.063 -2.926 1.00 91.81 90 ILE A CA 1
ATOM 695 C C . ILE A 1 90 ? -2.925 -9.970 -2.519 1.00 91.81 90 ILE A C 1
ATOM 697 O O . ILE A 1 90 ? -3.342 -10.835 -3.315 1.00 91.81 90 ILE A O 1
#

Foldseek 3Di:
DDDDPQPQDFPDVVVTDGGHPDAALVSLLVVLVVCCVPPPPAAAEEEDKYFPPYPLLSSCVNHVVSHPHYQQDFDPDPRIDDSVVSVVRD

Secondary structure (DSSP, 8-state):
----TTSSEEEEETTEEEE----SHHHHHHHHHHHHHHSTTPPEEEEE--BTTS-HHHHHHHHGGGEEEEEE---SSTTBPPHHHHHTT-